Protein AF-A0A7C4MB32-F1 (afdb_monomer_lite)

Foldseek 3Di:
DDPVVVVVVVVVVVLVVQLVVVVVVDPNQLSVLVSLLVQLVVLLVCLLPDDQDPDDPPDDHSLNSLLSSLVSNLRRVLSNCCVPVVDNVVSVVSSVVSVVVSVVSSVVSVVD

Radius of gyration: 15.47 Å; chains: 1; bounding box: 34×30×39 Å

Sequence (112 aa):
MNLNNIIDFVVVALLLIVGVFLTYIYSVSIAITLIISTIGVWYFVTGVFTEGKKYEAFMKTPTHRVIVGGFMLIIGVPLLILYSIGDVRIALITFIAIIALTMLVGYYTERK

Structure (mmCIF, N/CA/C/O backbone):
data_AF-A0A7C4MB32-F1
#
_entry.id   AF-A0A7C4MB32-F1
#
loop_
_atom_site.group_PDB
_atom_site.id
_atom_site.type_symbol
_atom_site.label_atom_id
_atom_site.label_alt_id
_atom_site.label_comp_id
_atom_site.label_asym_id
_atom_site.label_entity_id
_atom_site.label_seq_id
_atom_site.pdbx_PDB_ins_code
_atom_site.Cartn_x
_atom_site.Cartn_y
_atom_site.Cartn_z
_atom_site.occupancy
_atom_site.B_iso_or_equiv
_atom_site.auth_seq_id
_atom_site.auth_comp_id
_atom_site.auth_asym_id
_atom_site.auth_atom_id
_atom_site.pdbx_PDB_model_num
ATOM 1 N N . MET A 1 1 ? -2.495 21.040 -22.927 1.00 53.78 1 MET A N 1
ATOM 2 C CA . MET A 1 1 ? -2.444 20.321 -21.634 1.00 53.78 1 MET A CA 1
ATOM 3 C C . MET A 1 1 ? -2.472 18.834 -21.950 1.00 53.78 1 MET A C 1
ATOM 5 O O . MET A 1 1 ? -3.352 18.422 -22.693 1.00 53.78 1 MET A O 1
ATOM 9 N N . ASN A 1 2 ? -1.466 18.066 -21.522 1.00 63.31 2 ASN A N 1
ATOM 10 C CA . ASN A 1 2 ? -1.363 16.639 -21.856 1.00 63.31 2 ASN A CA 1
ATOM 11 C C . ASN A 1 2 ? -2.532 15.861 -21.229 1.00 63.31 2 ASN A C 1
ATOM 13 O O . ASN A 1 2 ? -2.860 16.112 -20.072 1.00 63.31 2 ASN A O 1
ATOM 17 N N . LEU A 1 3 ? -3.135 14.918 -21.963 1.00 68.00 3 LEU A N 1
ATOM 18 C CA . LEU A 1 3 ? -4.278 14.115 -21.492 1.00 68.00 3 LEU A CA 1
ATOM 19 C C . LEU A 1 3 ? -3.978 13.417 -20.152 1.00 68.00 3 LEU A C 1
ATOM 21 O O . LEU A 1 3 ? -4.813 13.421 -19.253 1.00 68.00 3 LEU A O 1
ATOM 25 N N . ASN A 1 4 ? -2.746 12.929 -19.982 1.00 64.56 4 ASN A N 1
ATOM 26 C CA . ASN A 1 4 ? -2.276 12.318 -18.734 1.00 64.56 4 ASN A CA 1
ATOM 27 C C . ASN A 1 4 ? -2.338 13.286 -17.542 1.00 64.56 4 ASN A C 1
ATOM 29 O O . ASN A 1 4 ? -2.753 12.896 -16.458 1.00 64.56 4 ASN A O 1
ATOM 33 N N . ASN A 1 5 ? -2.026 14.568 -17.754 1.00 68.06 5 ASN A N 1
ATOM 34 C CA . ASN A 1 5 ? -2.075 15.573 -16.690 1.00 68.06 5 ASN A CA 1
ATOM 35 C C . ASN A 1 5 ? -3.522 15.903 -16.286 1.00 68.06 5 ASN A C 1
ATOM 37 O O . ASN A 1 5 ? -3.772 16.257 -15.138 1.00 68.06 5 ASN A O 1
ATOM 41 N N . ILE A 1 6 ? -4.476 15.800 -17.221 1.00 77.19 6 ILE A N 1
ATOM 42 C CA . ILE A 1 6 ? -5.908 15.982 -16.936 1.00 77.19 6 ILE A CA 1
ATOM 43 C C . ILE A 1 6 ? -6.428 14.796 -16.118 1.00 77.19 6 ILE A C 1
ATOM 45 O O . ILE A 1 6 ? -7.132 15.002 -15.136 1.00 77.19 6 ILE A O 1
ATOM 49 N N . ILE A 1 7 ? -6.047 13.568 -16.484 1.00 76.12 7 ILE A N 1
ATOM 50 C CA . ILE A 1 7 ? -6.429 12.353 -15.749 1.00 76.12 7 ILE A CA 1
ATOM 51 C C . ILE A 1 7 ? -5.887 12.403 -14.318 1.00 76.12 7 ILE A C 1
ATOM 53 O O . ILE A 1 7 ? -6.654 12.202 -13.380 1.00 76.12 7 ILE A O 1
ATOM 57 N N . ASP A 1 8 ? -4.611 12.752 -14.137 1.00 71.88 8 ASP A N 1
ATOM 58 C CA . ASP A 1 8 ? -4.012 12.891 -12.806 1.00 71.88 8 ASP A CA 1
ATOM 59 C C . ASP A 1 8 ? -4.749 13.946 -11.963 1.00 71.88 8 ASP A C 1
ATOM 61 O O . ASP A 1 8 ? -5.056 13.708 -10.795 1.00 71.88 8 ASP A O 1
ATOM 65 N N . PHE A 1 9 ? -5.108 15.087 -12.560 1.00 75.19 9 PHE A N 1
ATOM 66 C CA . PHE A 1 9 ? -5.872 16.133 -11.877 1.00 75.19 9 PHE A CA 1
ATOM 67 C C . PHE A 1 9 ? -7.273 15.662 -11.457 1.00 75.19 9 PHE A C 1
ATOM 69 O O . PHE A 1 9 ? -7.689 15.893 -10.322 1.00 75.19 9 PHE A O 1
ATOM 76 N N . VAL A 1 10 ? -7.992 14.968 -12.345 1.00 82.12 10 VAL A N 1
ATOM 77 C CA . VAL A 1 10 ? -9.330 14.428 -12.058 1.00 82.12 10 VAL A CA 1
ATOM 78 C C . VAL A 1 10 ? -9.270 13.364 -10.964 1.00 82.12 10 VAL A C 1
ATOM 80 O O . VAL A 1 10 ? -10.098 13.380 -10.056 1.00 82.12 10 VAL A O 1
ATOM 83 N N . VAL A 1 11 ? -8.276 12.473 -11.002 1.00 80.69 11 VAL A N 1
ATOM 84 C CA . VAL A 1 11 ? -8.086 11.434 -9.979 1.00 80.69 11 VAL A CA 1
ATOM 85 C C . VAL A 1 11 ? -7.800 12.065 -8.617 1.00 80.69 11 VAL A C 1
ATOM 87 O O . VAL A 1 11 ? -8.423 11.680 -7.631 1.00 80.69 11 VAL A O 1
ATOM 90 N N . VAL A 1 12 ? -6.932 13.079 -8.548 1.00 79.81 12 VAL A N 1
ATOM 91 C CA . VAL A 1 12 ? -6.661 13.807 -7.296 1.00 79.81 12 VAL A CA 1
ATOM 92 C C . VAL A 1 12 ? -7.915 14.520 -6.782 1.00 79.81 12 VAL A C 1
ATOM 94 O O . VAL A 1 12 ? -8.222 14.425 -5.594 1.00 79.81 12 VAL A O 1
ATOM 97 N N . ALA A 1 13 ? -8.673 15.187 -7.656 1.00 81.31 13 ALA A N 1
ATOM 98 C CA . ALA A 1 13 ? -9.913 15.859 -7.272 1.00 81.31 13 ALA A CA 1
ATOM 99 C C . ALA A 1 13 ? -10.957 14.871 -6.722 1.00 81.31 13 ALA A C 1
ATOM 101 O O . ALA A 1 13 ? -11.558 15.123 -5.677 1.00 81.31 13 ALA A O 1
ATOM 102 N N . LEU A 1 14 ? 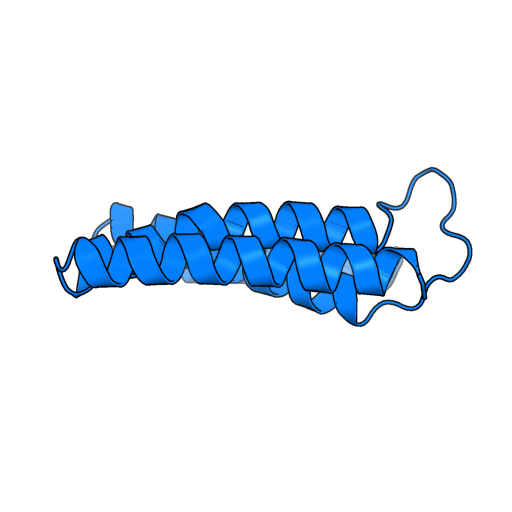-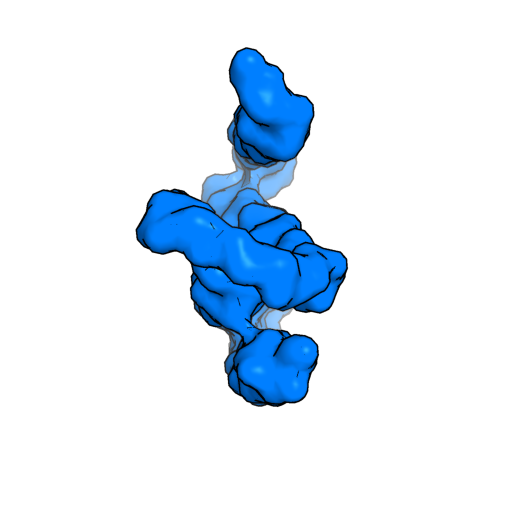11.128 13.715 -7.371 1.00 83.81 14 LEU A N 1
ATOM 103 C CA . LEU A 1 14 ? -12.014 12.654 -6.894 1.00 83.81 14 LEU A CA 1
ATOM 104 C C . LEU A 1 14 ? -11.549 12.081 -5.552 1.00 83.81 14 LEU A C 1
ATOM 106 O O . LEU A 1 14 ? -12.373 11.898 -4.662 1.00 83.81 14 LEU A O 1
ATOM 110 N N . LEU A 1 15 ? -10.246 11.853 -5.369 1.00 79.31 15 LEU A N 1
ATOM 111 C CA . LEU A 1 15 ? -9.691 11.364 -4.103 1.00 79.31 15 LEU A CA 1
ATOM 112 C C . LEU A 1 15 ? -9.926 12.338 -2.946 1.00 79.31 15 LEU A C 1
ATOM 114 O O . LEU A 1 15 ? -10.208 11.895 -1.835 1.00 79.31 15 LEU A O 1
ATOM 118 N N . LEU A 1 16 ? -9.865 13.649 -3.196 1.00 81.19 16 LEU A N 1
ATOM 119 C CA . LEU A 1 16 ? -10.192 14.662 -2.191 1.00 81.19 16 LEU A CA 1
ATOM 120 C C . LEU A 1 16 ? -11.680 14.641 -1.827 1.00 81.19 16 LEU A C 1
ATOM 122 O O . LEU A 1 16 ? -12.012 14.653 -0.644 1.00 81.19 16 LEU A O 1
ATOM 126 N N . ILE A 1 17 ? -12.572 14.559 -2.818 1.00 82.94 17 ILE A N 1
ATOM 127 C CA . ILE A 1 17 ? -14.024 14.493 -2.584 1.00 82.94 17 ILE A CA 1
ATOM 128 C C . ILE A 1 17 ? -14.384 13.225 -1.802 1.00 82.94 17 ILE A C 1
ATOM 130 O O . ILE A 1 17 ? -15.094 13.297 -0.800 1.00 82.94 17 ILE A O 1
ATOM 134 N N . VAL A 1 18 ? -13.854 12.073 -2.221 1.00 82.94 18 VAL A N 1
ATOM 135 C CA . VAL A 1 18 ? -14.041 10.794 -1.524 1.00 82.94 18 VAL A CA 1
ATOM 136 C C . VAL A 1 18 ? -13.458 10.865 -0.116 1.00 82.94 18 VAL A C 1
ATOM 138 O O . VAL A 1 18 ? -14.099 10.419 0.827 1.00 82.94 18 VAL A O 1
ATOM 141 N N . GLY A 1 19 ? -12.287 11.477 0.055 1.00 75.25 19 GLY A N 1
ATOM 142 C CA . GLY A 1 19 ? -11.660 11.657 1.358 1.00 75.25 19 GLY A CA 1
ATOM 143 C C . GLY A 1 19 ? -12.513 12.465 2.333 1.00 75.25 19 GLY A C 1
ATOM 144 O O . GLY A 1 19 ? -12.739 12.033 3.461 1.00 75.25 19 GLY A O 1
ATOM 145 N N . VAL A 1 20 ? -13.046 13.603 1.882 1.00 80.81 20 VAL A N 1
ATOM 146 C CA . VAL A 1 20 ? -13.969 14.426 2.675 1.00 80.81 20 VAL A CA 1
ATOM 147 C C . VAL A 1 20 ? -15.247 13.648 2.979 1.00 80.81 20 VAL A C 1
ATOM 149 O O . VAL A 1 20 ? -15.696 13.640 4.120 1.00 80.81 20 VAL A O 1
ATOM 152 N N . PHE A 1 21 ? -15.802 12.921 2.012 1.00 83.69 21 PHE A N 1
ATOM 153 C CA . PHE A 1 21 ? -16.985 12.095 2.244 1.00 83.69 21 PHE A CA 1
ATOM 154 C C . PHE A 1 21 ? -16.739 10.996 3.291 1.00 83.69 21 PHE A C 1
ATOM 156 O O . PHE A 1 21 ? -17.553 10.802 4.191 1.00 83.69 21 PHE A O 1
ATOM 163 N N . LEU A 1 22 ? -15.581 10.330 3.242 1.00 81.81 22 LEU A N 1
ATOM 164 C CA . LEU A 1 22 ? -15.196 9.295 4.204 1.00 81.81 22 LEU A CA 1
ATOM 165 C C . LEU A 1 22 ? -15.118 9.822 5.642 1.00 81.81 22 LEU A C 1
ATOM 167 O O . LEU A 1 22 ? -15.423 9.064 6.559 1.00 81.81 22 LEU A O 1
ATOM 171 N N . THR A 1 23 ? -14.783 11.099 5.861 1.00 82.75 23 THR A N 1
ATOM 172 C CA . THR A 1 23 ? -14.776 11.687 7.218 1.00 82.75 23 THR A CA 1
ATOM 173 C C . THR A 1 23 ? -16.157 11.811 7.863 1.00 82.75 23 THR A C 1
ATOM 175 O O . THR A 1 23 ? -16.235 11.931 9.082 1.00 82.75 23 THR A O 1
ATOM 178 N N . TYR A 1 24 ? -17.245 11.735 7.089 1.00 85.12 24 TYR A N 1
ATOM 179 C CA . TYR A 1 24 ? -18.605 11.694 7.642 1.00 85.12 24 TYR A CA 1
ATOM 180 C C . TYR A 1 24 ? -19.024 10.292 8.101 1.00 85.12 24 TYR A C 1
ATOM 182 O O . TYR A 1 24 ? -19.989 10.161 8.850 1.00 85.12 24 TYR A O 1
ATOM 190 N N . ILE A 1 25 ? -18.327 9.247 7.643 1.00 83.50 25 ILE A N 1
ATOM 191 C CA . ILE A 1 25 ? -18.693 7.840 7.874 1.00 83.50 25 ILE A CA 1
ATOM 192 C C . ILE A 1 25 ? -17.711 7.166 8.836 1.00 83.50 25 ILE A C 1
ATOM 194 O O . ILE A 1 25 ? -18.110 6.362 9.676 1.00 83.50 25 ILE A O 1
ATOM 198 N N . TYR A 1 26 ? -16.426 7.492 8.722 1.00 84.19 26 TYR A N 1
ATOM 199 C CA . TYR A 1 26 ? -15.343 6.872 9.473 1.00 84.19 26 TYR A CA 1
ATOM 200 C C . TYR A 1 26 ? -14.632 7.885 10.367 1.00 84.19 26 TYR A C 1
ATOM 202 O O . TYR A 1 26 ? -14.677 9.093 10.136 1.00 84.19 26 TYR A O 1
ATOM 210 N N . SER A 1 27 ? -13.907 7.384 11.372 1.00 86.25 27 SER A N 1
ATOM 211 C CA . SER A 1 27 ? -12.991 8.228 12.137 1.00 86.25 27 SER A CA 1
ATOM 212 C C . SER A 1 27 ? -11.954 8.862 11.206 1.00 86.25 27 SER A C 1
ATOM 214 O O . SER A 1 27 ? -11.522 8.257 10.220 1.00 86.25 27 SER A O 1
ATOM 216 N N . VAL A 1 28 ? -11.529 10.084 11.535 1.00 84.69 28 VAL A N 1
ATOM 217 C CA . VAL A 1 28 ? -10.569 10.853 10.726 1.00 84.69 28 VAL A CA 1
ATOM 218 C C . VAL A 1 28 ? -9.305 10.037 10.434 1.00 84.69 28 VAL A C 1
ATOM 220 O O . VAL A 1 28 ? -8.810 10.058 9.309 1.00 84.69 28 VAL A O 1
ATOM 223 N N . SER A 1 29 ? -8.833 9.251 11.405 1.00 83.88 29 SER A N 1
ATOM 224 C CA . SER A 1 29 ? -7.694 8.346 11.234 1.00 83.88 29 SER A CA 1
ATOM 225 C C . SER A 1 29 ? -7.933 7.323 10.120 1.00 83.88 29 SER A C 1
ATOM 227 O O . SER A 1 29 ? -7.119 7.231 9.208 1.00 83.88 29 SER A O 1
ATOM 229 N N . ILE A 1 30 ? -9.069 6.615 10.129 1.00 85.19 30 ILE A N 1
ATOM 230 C CA . ILE A 1 30 ? -9.413 5.621 9.097 1.00 85.19 30 ILE A CA 1
ATOM 231 C C . ILE A 1 30 ? -9.554 6.289 7.724 1.00 85.19 30 ILE A C 1
ATOM 233 O O . ILE A 1 30 ? -9.051 5.760 6.734 1.00 85.19 30 ILE A O 1
ATOM 237 N N . ALA A 1 31 ? -10.181 7.467 7.657 1.00 84.12 31 ALA A N 1
ATOM 238 C CA . ALA A 1 31 ? -10.341 8.207 6.408 1.00 84.12 31 ALA A CA 1
ATOM 239 C C . ALA A 1 31 ? -8.984 8.611 5.799 1.00 84.12 31 ALA A C 1
ATOM 241 O O . ALA A 1 31 ? -8.737 8.353 4.621 1.00 84.12 31 ALA A O 1
ATOM 242 N N . ILE A 1 32 ? -8.068 9.169 6.600 1.00 85.00 32 ILE A N 1
ATOM 243 C CA . ILE A 1 32 ? -6.708 9.519 6.154 1.00 85.00 32 ILE A CA 1
ATOM 244 C C . ILE A 1 32 ? -5.967 8.270 5.675 1.00 85.00 32 ILE A C 1
ATOM 246 O O . ILE A 1 32 ? -5.347 8.275 4.610 1.00 85.00 32 ILE A O 1
ATOM 250 N N . THR A 1 33 ? -6.053 7.181 6.434 1.00 86.81 33 THR A N 1
ATOM 251 C CA . THR A 1 33 ? -5.400 5.922 6.094 1.00 86.81 33 THR A CA 1
ATOM 252 C C . THR A 1 33 ? -5.927 5.323 4.784 1.00 86.81 33 THR A C 1
ATOM 254 O O . THR A 1 33 ? -5.134 4.842 3.969 1.00 86.81 33 THR A O 1
ATOM 257 N N . LEU A 1 34 ? -7.237 5.404 4.528 1.00 86.19 34 LEU A N 1
ATOM 258 C CA . LEU A 1 34 ? -7.853 5.002 3.260 1.00 86.19 34 LEU A CA 1
ATOM 259 C C . LEU A 1 34 ? -7.362 5.856 2.090 1.00 86.19 34 LEU A C 1
ATOM 261 O O . LEU A 1 34 ? -7.009 5.309 1.045 1.00 86.19 34 LEU A O 1
ATOM 265 N N . ILE A 1 35 ? -7.290 7.178 2.259 1.00 86.94 35 ILE A N 1
ATOM 266 C CA . ILE A 1 35 ? -6.801 8.095 1.220 1.00 86.94 35 ILE A CA 1
ATOM 267 C C . ILE A 1 35 ? -5.343 7.778 0.875 1.00 86.94 35 ILE A C 1
ATOM 269 O O . ILE A 1 35 ? -5.021 7.591 -0.297 1.00 86.94 35 ILE A O 1
ATOM 273 N N . ILE A 1 36 ? -4.474 7.660 1.885 1.00 88.81 36 ILE A N 1
ATOM 274 C CA . ILE A 1 36 ? -3.054 7.332 1.692 1.00 88.81 36 ILE A CA 1
ATOM 275 C C . ILE A 1 36 ? -2.912 5.983 0.986 1.00 88.81 36 ILE A C 1
ATOM 277 O O . ILE A 1 36 ? -2.151 5.877 0.026 1.00 88.81 36 ILE A O 1
ATOM 281 N N . SER A 1 37 ? -3.675 4.973 1.411 1.00 88.75 37 SER A N 1
ATOM 282 C CA . SER A 1 37 ? -3.654 3.653 0.775 1.00 88.75 37 SER A CA 1
ATOM 283 C C . SER A 1 37 ? -4.099 3.733 -0.684 1.00 88.75 37 SER A C 1
ATOM 285 O O . SER A 1 37 ? -3.445 3.167 -1.550 1.00 88.75 37 SER A O 1
ATOM 287 N N . THR A 1 38 ? -5.162 4.482 -0.983 1.00 87.88 38 THR A N 1
ATOM 288 C CA . THR A 1 38 ? -5.705 4.601 -2.345 1.00 87.88 38 THR A CA 1
ATOM 289 C C . THR A 1 38 ? -4.743 5.341 -3.276 1.00 87.88 38 THR A C 1
ATOM 291 O O . THR A 1 38 ? -4.499 4.885 -4.393 1.00 87.88 38 THR A O 1
ATOM 294 N N . ILE A 1 39 ? -4.129 6.435 -2.807 1.00 86.69 39 ILE A N 1
ATOM 295 C CA . ILE A 1 39 ? -3.057 7.129 -3.538 1.00 86.69 39 ILE A CA 1
ATOM 296 C C . ILE A 1 39 ? -1.879 6.173 -3.751 1.00 86.69 39 ILE A C 1
ATOM 298 O O . ILE A 1 39 ? -1.356 6.080 -4.860 1.00 86.69 39 ILE A O 1
ATOM 302 N N . GLY A 1 40 ? -1.500 5.423 -2.714 1.00 86.62 40 GLY A N 1
ATOM 303 C CA . GLY A 1 40 ? -0.447 4.416 -2.778 1.00 86.62 40 GLY A CA 1
ATOM 304 C C . GLY A 1 40 ? -0.704 3.363 -3.854 1.00 86.62 40 GLY A C 1
ATOM 305 O O . GLY A 1 40 ? 0.163 3.139 -4.696 1.00 86.62 40 GLY A O 1
ATOM 306 N N . VAL A 1 41 ? -1.913 2.784 -3.893 1.00 87.88 41 VAL A N 1
ATOM 307 C CA . VAL A 1 41 ? -2.332 1.826 -4.931 1.00 87.88 41 VAL A CA 1
ATOM 308 C C . VAL A 1 41 ? -2.232 2.467 -6.310 1.00 87.88 41 VAL A C 1
ATOM 310 O O . VAL A 1 41 ? -1.643 1.872 -7.206 1.00 87.88 41 VAL A O 1
ATOM 313 N N . TRP A 1 42 ? -2.761 3.678 -6.492 1.00 86.06 42 TRP A N 1
ATOM 314 C CA . TRP A 1 42 ? -2.729 4.360 -7.786 1.00 86.06 42 TRP A CA 1
ATOM 315 C C . TRP A 1 42 ? -1.298 4.574 -8.292 1.00 86.06 42 TRP A C 1
ATOM 317 O O . TRP A 1 42 ? -0.971 4.212 -9.424 1.00 86.06 42 TRP A O 1
ATOM 327 N N . TYR A 1 43 ? -0.414 5.109 -7.447 1.00 83.50 43 TYR A N 1
ATOM 328 C CA . TYR A 1 43 ? 0.993 5.321 -7.793 1.00 83.50 43 TYR A CA 1
ATOM 329 C C . TYR A 1 43 ? 1.732 4.008 -8.057 1.00 83.50 43 TYR A C 1
ATOM 331 O O . TYR A 1 43 ? 2.522 3.927 -8.998 1.00 83.50 43 TYR A O 1
ATOM 339 N N . PHE A 1 44 ? 1.450 2.972 -7.268 1.00 84.38 44 PHE A N 1
ATOM 340 C CA . PHE A 1 44 ? 2.059 1.660 -7.431 1.00 84.38 44 PHE A CA 1
ATOM 341 C C . PHE A 1 44 ? 1.638 1.017 -8.755 1.00 84.38 44 PHE A C 1
ATOM 343 O O . PHE A 1 44 ? 2.486 0.657 -9.565 1.00 84.38 44 PHE A O 1
ATOM 350 N N . VAL A 1 45 ? 0.331 0.950 -9.020 1.00 85.38 45 VAL A N 1
ATOM 351 C CA . VAL A 1 45 ? -0.244 0.376 -10.244 1.00 85.38 45 VAL A CA 1
ATOM 352 C C . VAL A 1 45 ? 0.243 1.144 -11.469 1.00 85.38 45 VAL A C 1
ATOM 354 O O . VAL A 1 45 ? 0.784 0.543 -12.395 1.00 85.38 45 VAL A O 1
ATOM 357 N N . THR A 1 46 ? 0.139 2.474 -11.472 1.00 82.19 46 THR A N 1
ATOM 358 C CA . THR A 1 46 ? 0.640 3.271 -12.600 1.00 82.19 46 THR A CA 1
ATOM 359 C C . THR A 1 46 ? 2.146 3.083 -12.793 1.00 82.19 46 THR A C 1
ATOM 361 O O . THR A 1 46 ? 2.590 2.944 -13.926 1.00 82.19 46 THR A O 1
ATOM 364 N N . GLY A 1 47 ? 2.941 2.978 -11.726 1.00 79.31 47 GLY A N 1
ATOM 365 C CA . GLY A 1 47 ? 4.367 2.656 -11.817 1.00 79.31 47 GLY A CA 1
ATOM 366 C C . GLY A 1 47 ? 4.661 1.299 -12.468 1.00 79.31 47 GLY A C 1
ATOM 367 O O . GLY A 1 47 ? 5.548 1.217 -13.309 1.00 79.31 47 GLY A O 1
ATOM 368 N N . VAL A 1 48 ? 3.891 0.258 -12.142 1.00 81.81 48 VAL A N 1
ATOM 369 C CA . VAL A 1 48 ? 4.063 -1.099 -12.698 1.00 81.81 48 VAL A CA 1
ATOM 370 C C . VAL A 1 48 ? 3.663 -1.182 -14.172 1.00 81.81 48 VAL A C 1
ATOM 372 O O . VAL A 1 48 ? 4.330 -1.847 -14.972 1.00 81.81 48 VAL A O 1
ATOM 375 N N . PHE A 1 49 ? 2.557 -0.533 -14.539 1.00 79.69 49 PHE A N 1
ATOM 376 C CA . PHE A 1 49 ? 1.978 -0.652 -15.878 1.00 79.69 49 PHE A CA 1
ATOM 377 C C . PHE A 1 49 ? 2.540 0.345 -16.892 1.00 79.69 49 PHE A C 1
ATOM 379 O O . PHE A 1 49 ? 2.379 0.123 -18.092 1.00 79.69 49 PHE A O 1
ATOM 386 N N . THR A 1 50 ? 3.218 1.414 -16.464 1.00 73.12 50 THR A N 1
ATOM 387 C CA . THR A 1 50 ? 3.796 2.354 -17.431 1.00 73.12 50 THR A CA 1
ATOM 388 C C . THR A 1 50 ? 5.083 1.775 -18.025 1.00 73.12 50 THR A C 1
ATOM 390 O O . THR A 1 50 ? 6.045 1.496 -17.313 1.00 73.12 50 THR A O 1
ATOM 393 N N . GLU A 1 51 ? 5.113 1.580 -19.346 1.00 62.25 51 GLU A N 1
ATOM 394 C CA . GLU A 1 51 ? 6.311 1.119 -20.054 1.00 62.25 51 GLU A CA 1
ATOM 395 C C . GLU A 1 51 ? 7.463 2.124 -19.913 1.00 62.25 51 GLU A C 1
ATOM 397 O O . GLU A 1 51 ? 7.257 3.340 -19.923 1.00 62.25 51 GLU A O 1
ATOM 402 N N . GLY A 1 52 ? 8.690 1.608 -19.799 1.00 56.28 52 GLY A N 1
ATOM 403 C CA . GLY A 1 52 ? 9.947 2.351 -19.693 1.00 56.28 52 GLY A CA 1
ATOM 404 C C . GLY A 1 52 ? 10.320 3.146 -20.950 1.00 56.28 52 GLY A C 1
ATOM 405 O O . GLY A 1 52 ? 11.446 3.053 -21.426 1.00 56.28 52 GLY A O 1
ATOM 406 N N . LYS A 1 53 ? 9.405 3.906 -21.559 1.00 50.25 53 LYS A N 1
ATOM 407 C CA . LYS A 1 53 ? 9.778 4.809 -22.654 1.00 50.25 53 LYS A CA 1
ATOM 408 C C . LYS A 1 53 ? 10.557 5.968 -22.058 1.00 50.25 53 LYS A C 1
ATOM 410 O O . LYS A 1 53 ? 10.034 6.618 -21.164 1.00 50.25 53 LYS A O 1
ATOM 415 N N . LYS A 1 54 ? 11.787 6.179 -22.553 1.00 48.91 54 LYS A N 1
ATOM 416 C CA . LYS A 1 54 ? 12.729 7.264 -22.209 1.00 48.91 54 LYS A CA 1
ATOM 417 C C . LYS A 1 54 ? 11.993 8.481 -21.646 1.00 48.91 54 LYS A C 1
ATOM 419 O O . LYS A 1 54 ? 11.514 9.324 -22.401 1.00 48.91 54 LYS A O 1
ATOM 424 N N . TYR A 1 55 ? 11.860 8.522 -20.325 1.00 52.69 55 TYR A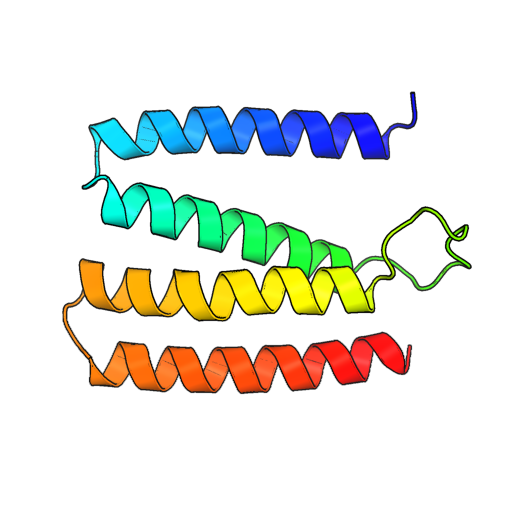 N 1
ATOM 425 C CA . TYR A 1 55 ? 11.206 9.630 -19.656 1.00 52.69 55 TYR A CA 1
ATOM 426 C C . TYR A 1 55 ? 12.139 10.824 -19.790 1.00 52.69 55 TYR A C 1
ATOM 428 O O . TYR A 1 55 ? 13.316 10.742 -19.438 1.00 52.69 55 TYR A O 1
ATOM 436 N N . GLU A 1 56 ? 11.624 11.920 -20.342 1.00 45.84 56 GLU A N 1
ATOM 437 C CA . GLU A 1 56 ? 12.279 13.219 -20.238 1.00 45.84 56 GLU A CA 1
ATOM 438 C C . GLU A 1 56 ? 12.603 13.470 -18.761 1.00 45.84 56 GLU A C 1
ATOM 440 O O . GLU A 1 56 ? 11.811 13.100 -17.893 1.00 45.84 56 GLU A O 1
ATOM 445 N N . ALA A 1 57 ? 13.748 14.089 -18.464 1.00 46.53 57 ALA A N 1
ATOM 446 C CA . ALA A 1 57 ? 14.299 14.266 -17.112 1.00 46.53 57 ALA A CA 1
ATOM 447 C C . ALA A 1 57 ? 13.343 14.912 -16.075 1.00 46.53 57 ALA A C 1
ATOM 449 O O . ALA A 1 57 ? 13.657 14.958 -14.888 1.00 46.53 57 ALA A O 1
ATOM 450 N N . PHE A 1 58 ? 12.172 15.388 -16.510 1.00 43.72 58 PHE A N 1
ATOM 451 C CA . PHE A 1 58 ? 11.095 15.942 -15.694 1.00 43.72 58 PHE A CA 1
ATOM 452 C C . PHE A 1 58 ? 9.996 14.942 -15.284 1.00 43.72 58 PHE A C 1
ATOM 454 O O . PHE A 1 58 ? 9.216 15.249 -14.383 1.00 43.72 58 PHE A O 1
ATOM 461 N N . MET A 1 59 ? 9.900 13.754 -15.894 1.00 52.50 59 MET A N 1
ATOM 462 C CA . MET A 1 59 ? 8.904 12.744 -15.517 1.00 52.50 59 MET A CA 1
ATOM 463 C C . MET A 1 59 ? 9.496 11.701 -14.560 1.00 52.50 59 MET A C 1
ATOM 465 O O . MET A 1 59 ? 10.466 11.018 -14.875 1.00 52.50 59 MET A O 1
ATOM 469 N N . LYS A 1 60 ? 8.873 11.558 -13.379 1.00 59.59 60 LYS A N 1
ATOM 470 C CA . LYS A 1 60 ? 9.207 10.531 -12.377 1.00 59.59 60 LYS A CA 1
ATOM 471 C C . LYS A 1 60 ? 9.243 9.143 -13.026 1.00 59.59 60 LYS A C 1
ATOM 473 O O . LYS A 1 60 ? 8.228 8.721 -13.588 1.00 59.59 60 LYS A O 1
ATOM 478 N N . THR A 1 61 ? 10.379 8.453 -12.905 1.00 73.00 61 THR A N 1
ATOM 479 C CA . THR A 1 61 ? 10.592 7.110 -13.466 1.00 73.00 61 THR A CA 1
ATOM 480 C C . THR A 1 61 ? 9.539 6.113 -12.953 1.00 73.00 61 THR A C 1
ATOM 482 O O . THR A 1 61 ? 9.032 6.284 -11.837 1.00 73.00 61 THR A O 1
ATOM 485 N N . PRO A 1 62 ? 9.208 5.056 -13.719 1.00 77.38 62 PRO A N 1
ATOM 486 C CA . PRO A 1 62 ? 8.266 4.015 -13.298 1.00 77.38 62 PRO A CA 1
ATOM 487 C C . PRO A 1 62 ? 8.636 3.439 -11.928 1.00 77.38 62 PRO A C 1
ATOM 489 O O . PRO A 1 62 ? 7.799 3.385 -11.029 1.00 77.38 62 PRO A O 1
ATOM 492 N N . THR A 1 63 ? 9.924 3.161 -11.713 1.00 80.12 63 THR A N 1
ATOM 493 C CA . THR A 1 63 ? 10.477 2.690 -10.436 1.00 80.12 63 THR A CA 1
ATOM 494 C C . THR A 1 63 ? 10.220 3.665 -9.288 1.00 80.12 63 THR A C 1
ATOM 496 O O . THR A 1 63 ? 9.818 3.247 -8.207 1.00 80.12 63 THR A O 1
ATOM 499 N N . HIS A 1 64 ? 10.374 4.977 -9.504 1.00 82.94 64 HIS A N 1
ATOM 500 C CA . HIS A 1 64 ? 10.069 5.968 -8.470 1.00 82.94 64 HIS A CA 1
ATOM 501 C C . HIS A 1 64 ? 8.582 5.958 -8.092 1.00 82.94 64 HIS A C 1
ATOM 503 O O . HIS A 1 64 ? 8.252 6.061 -6.913 1.00 82.94 64 HIS A O 1
ATOM 509 N N . ARG A 1 65 ? 7.674 5.801 -9.066 1.00 83.56 65 ARG A N 1
ATOM 510 C CA . ARG A 1 65 ? 6.229 5.704 -8.795 1.00 83.56 65 ARG A CA 1
ATOM 511 C C . ARG A 1 65 ? 5.888 4.448 -7.992 1.00 83.56 65 ARG A C 1
ATOM 513 O O . ARG A 1 65 ? 5.143 4.552 -7.021 1.00 83.56 65 ARG A O 1
ATOM 520 N N . VAL A 1 66 ? 6.494 3.307 -8.333 1.00 86.38 66 VAL A N 1
ATOM 521 C CA . VAL A 1 66 ? 6.361 2.050 -7.575 1.00 86.38 66 VAL A CA 1
ATOM 522 C C . VAL A 1 66 ? 6.858 2.216 -6.142 1.00 86.38 66 VAL A C 1
ATOM 524 O O . VAL A 1 66 ? 6.154 1.843 -5.211 1.00 86.38 66 VAL A O 1
ATOM 527 N N . ILE A 1 67 ? 8.032 2.819 -5.941 1.00 87.19 67 ILE A N 1
ATOM 528 C CA . ILE A 1 67 ? 8.610 3.010 -4.605 1.00 87.19 67 ILE A CA 1
ATOM 529 C C . ILE A 1 67 ? 7.740 3.949 -3.763 1.00 87.19 67 ILE A C 1
ATOM 531 O O . ILE A 1 67 ? 7.394 3.610 -2.635 1.00 87.19 67 ILE A O 1
ATOM 535 N N . VAL A 1 68 ? 7.344 5.107 -4.303 1.00 87.94 68 VAL A N 1
ATOM 536 C CA . VAL A 1 68 ? 6.495 6.071 -3.582 1.00 87.94 68 VAL A CA 1
ATOM 537 C C . VAL A 1 68 ? 5.126 5.470 -3.263 1.00 87.94 68 VAL A C 1
ATOM 539 O O . VAL A 1 68 ? 4.669 5.571 -2.125 1.00 87.94 68 VAL A O 1
ATOM 542 N N . GLY A 1 69 ? 4.496 4.804 -4.236 1.00 88.00 69 GLY A N 1
ATOM 543 C CA . GLY A 1 69 ? 3.224 4.116 -4.028 1.00 88.00 69 GLY A CA 1
ATOM 544 C C . GLY A 1 69 ? 3.336 3.005 -2.984 1.00 88.00 69 GLY A C 1
ATOM 545 O O . GLY A 1 69 ? 2.510 2.915 -2.080 1.00 88.00 69 GLY A O 1
ATOM 546 N N . GLY A 1 70 ? 4.412 2.222 -3.041 1.00 90.25 70 GLY A N 1
ATOM 547 C CA . GLY A 1 70 ? 4.710 1.172 -2.075 1.00 90.25 70 GLY A CA 1
ATOM 548 C C . GLY A 1 70 ? 4.914 1.709 -0.660 1.00 90.25 70 GLY A C 1
ATOM 549 O O . GLY A 1 70 ? 4.294 1.203 0.266 1.00 90.25 70 GLY A O 1
ATOM 550 N N . PHE A 1 71 ? 5.678 2.791 -0.472 1.00 91.06 71 PHE A N 1
ATOM 551 C CA . PHE A 1 71 ? 5.830 3.440 0.840 1.00 91.06 71 PHE A CA 1
ATOM 552 C C . PHE A 1 71 ? 4.499 3.907 1.431 1.00 91.06 71 PHE A C 1
ATOM 554 O O . PHE A 1 71 ? 4.253 3.724 2.624 1.00 91.06 71 PHE A O 1
ATOM 561 N N . MET A 1 72 ? 3.617 4.465 0.602 1.00 92.62 72 MET A N 1
ATOM 562 C CA . MET A 1 72 ? 2.275 4.845 1.041 1.00 92.62 72 MET A CA 1
ATOM 563 C C . MET A 1 72 ? 1.446 3.625 1.458 1.00 92.62 72 MET A C 1
ATOM 565 O O . MET A 1 72 ? 0.751 3.689 2.469 1.00 92.62 72 MET A O 1
ATOM 569 N N . LEU A 1 73 ? 1.558 2.496 0.752 1.00 91.25 73 LEU A N 1
ATOM 570 C CA . LEU A 1 73 ? 0.882 1.245 1.116 1.00 91.25 73 LEU A CA 1
ATOM 571 C C . LEU A 1 73 ? 1.441 0.608 2.391 1.00 91.25 73 LEU A C 1
ATOM 573 O O . LEU A 1 73 ? 0.662 0.102 3.196 1.00 91.25 73 LEU A O 1
ATOM 577 N N . ILE A 1 74 ? 2.761 0.670 2.595 1.00 93.12 74 ILE A N 1
ATOM 578 C CA . ILE A 1 74 ? 3.449 0.167 3.795 1.00 93.12 74 ILE A CA 1
ATOM 579 C C . ILE A 1 74 ? 2.908 0.851 5.053 1.00 93.12 74 ILE A C 1
ATOM 581 O O . ILE A 1 74 ? 2.790 0.219 6.095 1.00 93.12 74 IL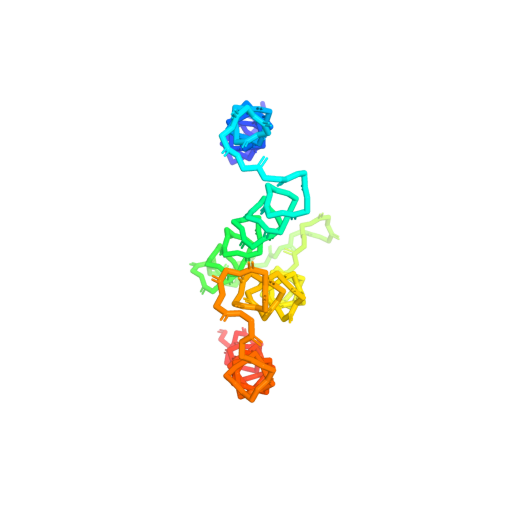E A O 1
ATOM 585 N N . ILE A 1 75 ? 2.556 2.133 4.966 1.00 90.94 75 ILE A N 1
ATOM 586 C CA . ILE A 1 75 ? 1.988 2.879 6.094 1.00 90.94 75 ILE A CA 1
ATOM 587 C C . ILE A 1 75 ? 0.466 2.708 6.136 1.00 90.94 75 ILE A C 1
ATOM 589 O O . ILE A 1 75 ? -0.105 2.422 7.186 1.00 90.94 75 ILE A O 1
ATOM 593 N N . GLY A 1 76 ? -0.197 2.866 4.992 1.00 90.50 76 GLY A N 1
ATOM 594 C CA . GLY A 1 76 ? -1.649 2.910 4.892 1.00 90.50 76 GLY A CA 1
ATOM 595 C C . GLY A 1 76 ? -2.324 1.589 5.259 1.00 90.50 76 GLY A C 1
ATOM 596 O O . GLY A 1 76 ? -3.145 1.537 6.168 1.00 90.50 76 GLY A O 1
ATOM 597 N N . VAL A 1 77 ? -1.970 0.490 4.597 1.00 90.56 77 VAL A N 1
ATOM 598 C CA . VAL A 1 77 ? -2.712 -0.770 4.756 1.00 90.56 77 VAL A CA 1
ATOM 599 C C . VAL A 1 77 ? -2.566 -1.363 6.169 1.00 90.56 77 VAL A C 1
ATOM 601 O O . VAL A 1 77 ? -3.580 -1.766 6.742 1.00 90.56 77 VAL A O 1
ATOM 604 N N . PRO A 1 78 ? -1.375 -1.376 6.803 1.00 91.88 78 PRO A N 1
ATOM 605 C CA . PRO A 1 78 ? -1.238 -1.865 8.176 1.00 91.88 78 PRO A CA 1
ATOM 606 C C . PRO A 1 78 ? -1.981 -1.009 9.199 1.00 91.88 78 PRO A C 1
ATOM 608 O O . PRO A 1 78 ? -2.602 -1.560 10.105 1.00 91.88 78 PRO A O 1
ATOM 611 N N . LEU A 1 79 ? -1.975 0.321 9.043 1.00 91.00 79 LEU A N 1
ATOM 612 C CA . LEU A 1 79 ? -2.776 1.205 9.894 1.00 91.00 79 LEU A CA 1
ATOM 613 C C . LEU A 1 79 ? -4.273 0.957 9.703 1.00 91.00 79 LEU A C 1
ATOM 615 O O . LEU A 1 79 ? -5.018 0.976 10.677 1.00 91.00 79 LEU A O 1
ATOM 619 N N . LEU A 1 80 ? -4.717 0.663 8.477 1.00 90.44 80 LEU A N 1
ATOM 620 C CA . LEU A 1 80 ? -6.119 0.363 8.198 1.00 90.44 80 LEU A CA 1
ATOM 621 C C . LEU A 1 80 ? -6.550 -0.895 8.954 1.00 90.44 80 LEU A C 1
ATOM 623 O O . LEU A 1 80 ? -7.592 -0.905 9.605 1.00 90.44 80 LEU A O 1
ATOM 627 N N . ILE A 1 81 ? -5.723 -1.940 8.894 1.00 89.75 81 ILE A N 1
ATOM 628 C CA . ILE A 1 81 ? -5.935 -3.202 9.606 1.00 89.75 81 ILE A CA 1
ATOM 629 C C . ILE A 1 81 ? -5.934 -2.968 11.113 1.00 89.75 81 ILE A C 1
ATOM 631 O O . ILE A 1 81 ? -6.831 -3.446 11.805 1.00 89.75 81 ILE A O 1
ATOM 635 N N . LEU A 1 82 ? -4.972 -2.195 11.619 1.00 91.19 82 LEU A N 1
ATOM 636 C CA . LEU A 1 82 ? -4.880 -1.883 13.038 1.00 91.19 82 LEU A CA 1
ATOM 637 C C . LEU A 1 82 ? -6.123 -1.131 13.532 1.00 91.19 82 LEU A C 1
ATOM 639 O O . LEU A 1 82 ? -6.671 -1.488 14.567 1.00 91.19 82 LEU A O 1
ATOM 643 N N . TYR A 1 83 ? -6.603 -0.13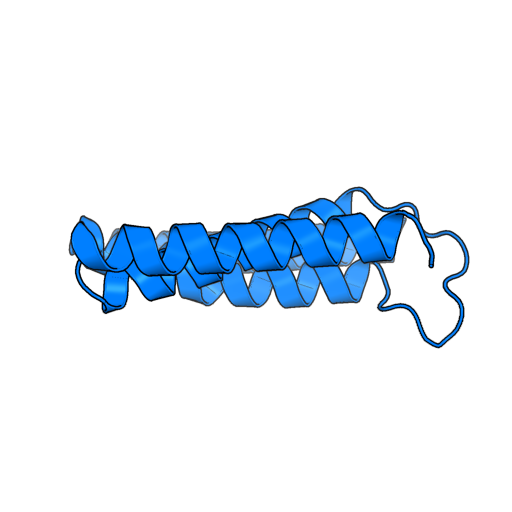3 12.787 1.00 88.06 83 TYR A N 1
ATOM 644 C CA . TYR A 1 83 ? -7.781 0.647 13.172 1.00 88.06 83 TYR A CA 1
ATOM 645 C C . TYR A 1 83 ? -9.111 -0.081 12.950 1.00 88.06 83 TYR A C 1
ATOM 647 O O . TYR A 1 83 ? -10.080 0.235 13.634 1.00 88.06 83 TYR A O 1
ATOM 655 N N . SER A 1 84 ? -9.175 -1.039 12.021 1.00 86.06 84 SER A N 1
ATOM 656 C CA . SER A 1 84 ? -10.420 -1.756 11.701 1.00 86.06 84 SER A CA 1
ATOM 657 C C . SER A 1 84 ? -10.590 -3.045 12.505 1.00 86.06 84 SER A C 1
ATOM 659 O O . SER A 1 84 ? -11.696 -3.364 12.925 1.00 86.06 84 SER A O 1
ATOM 661 N N . ILE A 1 85 ? -9.505 -3.801 12.695 1.00 89.06 85 ILE A N 1
ATOM 662 C CA . ILE A 1 85 ? -9.516 -5.136 13.315 1.00 89.06 85 ILE A CA 1
ATOM 663 C C . ILE A 1 85 ? -8.919 -5.091 14.729 1.00 89.06 85 ILE A C 1
ATOM 665 O O . ILE A 1 85 ? -9.292 -5.894 15.578 1.00 89.06 85 ILE A O 1
ATOM 669 N N . GLY A 1 86 ? -7.990 -4.168 15.004 1.00 87.19 86 GLY A N 1
ATOM 670 C CA . GLY A 1 86 ? -7.291 -4.087 16.293 1.00 87.19 86 GLY A CA 1
ATOM 671 C C . GLY A 1 86 ? -6.209 -5.154 16.498 1.00 87.19 86 GLY A C 1
ATOM 672 O O . GLY A 1 86 ? -5.529 -5.143 17.523 1.00 87.19 86 GLY A O 1
ATOM 673 N N . ASP A 1 87 ? -6.010 -6.063 15.537 1.00 91.94 87 ASP A N 1
ATOM 674 C CA . ASP A 1 87 ? -5.009 -7.125 15.635 1.00 91.94 87 ASP A CA 1
ATOM 675 C C . ASP A 1 87 ? -3.636 -6.651 15.136 1.00 91.94 87 ASP A C 1
ATOM 677 O O . ASP A 1 87 ? -3.354 -6.559 13.935 1.00 91.94 87 ASP A O 1
ATOM 681 N N . VAL A 1 88 ? -2.751 -6.385 16.097 1.00 92.44 88 VAL A N 1
ATOM 682 C CA . VAL A 1 88 ? -1.370 -5.942 15.864 1.00 92.44 88 VAL A CA 1
ATOM 683 C C . VAL A 1 88 ? -0.558 -6.980 15.084 1.00 92.44 88 VAL A C 1
ATOM 685 O O . VAL A 1 88 ? 0.322 -6.611 14.306 1.00 92.44 88 VAL A O 1
ATOM 688 N N . ARG A 1 89 ? -0.839 -8.279 15.249 1.00 94.19 89 ARG A N 1
ATOM 689 C CA . ARG A 1 89 ? -0.095 -9.345 14.563 1.00 94.19 89 ARG A CA 1
ATOM 690 C C . ARG A 1 89 ? -0.408 -9.333 13.075 1.00 94.19 89 ARG A C 1
ATOM 692 O O . ARG A 1 89 ? 0.512 -9.373 12.264 1.00 94.19 89 ARG A O 1
ATOM 699 N N . ILE A 1 90 ? -1.686 -9.220 12.719 1.00 91.75 90 ILE A N 1
ATOM 700 C CA . ILE A 1 90 ? -2.120 -9.145 11.317 1.00 91.75 90 ILE A CA 1
ATOM 701 C C . ILE A 1 90 ? -1.588 -7.862 10.667 1.00 91.75 90 ILE A C 1
ATOM 703 O O . ILE A 1 90 ? -1.090 -7.908 9.539 1.00 91.75 90 ILE A O 1
ATOM 707 N N . ALA A 1 91 ? -1.620 -6.735 11.385 1.00 90.69 91 ALA A N 1
ATOM 708 C CA . ALA A 1 91 ? -1.045 -5.479 10.906 1.00 90.69 91 ALA A CA 1
ATOM 709 C C . ALA A 1 91 ? 0.463 -5.616 10.625 1.00 90.69 91 ALA A C 1
ATOM 711 O O . ALA A 1 91 ? 0.926 -5.221 9.555 1.00 90.69 91 ALA A O 1
ATOM 712 N N . LEU A 1 92 ? 1.221 -6.243 11.532 1.00 92.69 92 LEU A N 1
ATOM 713 C CA . LEU A 1 92 ? 2.658 -6.477 11.365 1.00 92.69 92 LEU A CA 1
ATOM 714 C C . LEU A 1 92 ? 2.968 -7.422 10.195 1.00 92.69 92 LEU A C 1
ATOM 716 O O . LEU A 1 92 ? 3.857 -7.133 9.395 1.00 92.69 92 LEU A O 1
ATOM 720 N N . ILE A 1 93 ? 2.229 -8.528 10.063 1.00 93.94 93 ILE A N 1
ATOM 721 C CA . ILE A 1 93 ? 2.377 -9.459 8.933 1.00 93.94 93 ILE A CA 1
ATOM 722 C C . ILE A 1 93 ? 2.142 -8.718 7.616 1.00 93.94 93 ILE A C 1
ATOM 724 O O . ILE A 1 93 ? 2.926 -8.850 6.676 1.00 93.94 93 ILE A O 1
ATOM 728 N N . THR A 1 94 ? 1.099 -7.892 7.566 1.00 91.94 94 THR A N 1
ATOM 729 C CA . THR A 1 94 ? 0.761 -7.117 6.370 1.00 91.94 94 THR A CA 1
ATOM 730 C C . THR A 1 94 ? 1.829 -6.075 6.049 1.00 91.94 94 THR A C 1
ATOM 732 O O . THR A 1 94 ? 2.218 -5.938 4.893 1.00 91.94 94 THR A O 1
ATOM 735 N N . PHE A 1 95 ? 2.364 -5.389 7.061 1.00 93.19 95 PHE A N 1
ATOM 736 C CA . PHE A 1 95 ? 3.471 -4.446 6.903 1.00 93.19 95 PHE A CA 1
ATOM 737 C C . PHE A 1 95 ? 4.687 -5.111 6.245 1.00 93.19 95 PHE A C 1
ATOM 739 O O . PHE A 1 95 ? 5.189 -4.626 5.231 1.00 93.19 95 PHE A O 1
ATOM 746 N N . ILE A 1 96 ? 5.115 -6.265 6.766 1.00 94.38 96 ILE A N 1
ATOM 747 C CA . ILE A 1 96 ? 6.256 -7.019 6.228 1.00 94.38 96 ILE A CA 1
ATOM 748 C C . ILE A 1 96 ? 5.968 -7.501 4.799 1.00 94.38 96 ILE A C 1
ATOM 750 O O . ILE A 1 96 ? 6.820 -7.364 3.918 1.00 94.38 96 ILE A O 1
ATOM 754 N N . ALA A 1 97 ? 4.764 -8.023 4.548 1.00 92.94 97 ALA A N 1
ATOM 755 C CA . ALA A 1 97 ? 4.367 -8.513 3.232 1.00 92.94 97 ALA A CA 1
ATOM 756 C C . ALA A 1 97 ? 4.397 -7.406 2.167 1.00 92.94 97 ALA A C 1
ATOM 758 O O . ALA A 1 97 ? 4.913 -7.620 1.071 1.00 92.94 97 ALA A O 1
ATOM 759 N N . ILE A 1 98 ? 3.901 -6.207 2.488 1.00 92.19 98 ILE A N 1
ATOM 760 C CA . ILE A 1 98 ? 3.885 -5.078 1.548 1.00 92.19 98 ILE A CA 1
ATOM 761 C C . ILE A 1 98 ? 5.299 -4.554 1.289 1.00 92.19 98 ILE A C 1
ATOM 763 O O . ILE A 1 98 ? 5.605 -4.200 0.149 1.00 92.19 98 ILE A O 1
ATOM 767 N N . ILE A 1 99 ? 6.185 -4.544 2.293 1.00 92.38 99 ILE A N 1
ATOM 768 C CA . ILE A 1 99 ? 7.602 -4.206 2.084 1.00 92.38 99 ILE A CA 1
ATOM 769 C C . ILE A 1 99 ? 8.236 -5.173 1.086 1.00 92.38 99 ILE A C 1
ATOM 771 O O . ILE A 1 99 ? 8.818 -4.735 0.093 1.00 92.38 99 ILE A O 1
ATOM 775 N N . ALA A 1 100 ? 8.089 -6.479 1.324 1.00 92.50 100 ALA A N 1
ATOM 776 C CA . ALA A 1 100 ? 8.648 -7.505 0.452 1.00 92.50 100 ALA A CA 1
ATOM 777 C C . ALA A 1 100 ? 8.103 -7.384 -0.981 1.00 92.50 100 ALA A C 1
ATOM 779 O O . ALA A 1 100 ? 8.873 -7.413 -1.942 1.00 92.50 100 ALA A O 1
ATOM 780 N N . LEU A 1 101 ? 6.790 -7.166 -1.124 1.00 91.38 101 LEU A N 1
ATOM 781 C CA . LEU A 1 101 ? 6.143 -6.954 -2.417 1.00 91.38 101 LEU A CA 1
ATOM 782 C C . LEU A 1 101 ? 6.681 -5.699 -3.119 1.00 91.38 101 LEU A C 1
ATOM 784 O O . LEU A 1 101 ? 7.012 -5.744 -4.300 1.00 91.38 101 LEU A O 1
ATOM 788 N N . THR A 1 102 ? 6.810 -4.588 -2.394 1.00 90.31 102 THR A N 1
ATOM 789 C CA . THR A 1 102 ? 7.303 -3.318 -2.943 1.00 90.31 102 THR A CA 1
ATOM 790 C C . THR A 1 102 ? 8.731 -3.455 -3.459 1.00 90.31 102 THR A C 1
ATOM 792 O O . THR A 1 102 ? 9.027 -2.997 -4.560 1.00 90.31 102 THR A O 1
ATOM 795 N N . MET A 1 103 ? 9.608 -4.122 -2.702 1.00 88.00 103 MET A N 1
ATOM 796 C CA . MET A 1 103 ? 10.985 -4.385 -3.126 1.00 88.00 103 MET A CA 1
ATOM 797 C C . MET A 1 103 ? 11.036 -5.286 -4.363 1.00 88.00 103 MET A C 1
ATOM 799 O O . MET A 1 103 ? 11.741 -4.970 -5.320 1.00 88.00 103 MET A O 1
ATOM 803 N N . LEU A 1 104 ? 10.258 -6.374 -4.373 1.00 90.00 104 LEU A N 1
ATOM 804 C CA . LEU A 1 104 ? 10.199 -7.316 -5.492 1.00 90.00 104 LEU A CA 1
ATOM 805 C C . LEU A 1 104 ? 9.730 -6.631 -6.782 1.00 90.00 104 LEU A C 1
ATOM 807 O O . LEU A 1 104 ? 10.352 -6.777 -7.834 1.00 90.00 104 LEU A O 1
ATOM 811 N N . VAL A 1 105 ? 8.646 -5.861 -6.696 1.00 87.06 105 VAL A N 1
ATOM 812 C CA . VAL A 1 105 ? 8.077 -5.157 -7.848 1.00 87.06 105 VAL A CA 1
ATOM 813 C C . VAL A 1 105 ? 8.970 -4.001 -8.289 1.00 87.06 105 VAL A C 1
ATOM 815 O O . VAL A 1 105 ? 9.148 -3.808 -9.491 1.00 87.06 105 VAL A O 1
ATOM 818 N N . GLY A 1 106 ? 9.576 -3.261 -7.358 1.00 85.12 106 GLY A N 1
ATOM 819 C CA . GLY A 1 106 ? 10.548 -2.212 -7.675 1.00 85.12 106 GLY A CA 1
ATOM 820 C C . GLY A 1 106 ? 11.731 -2.759 -8.473 1.00 85.12 106 GLY A C 1
ATOM 821 O O . GLY A 1 106 ? 12.044 -2.237 -9.540 1.00 85.12 106 GLY A O 1
ATOM 822 N N . TYR A 1 107 ? 12.307 -3.874 -8.017 1.00 85.62 107 TYR A N 1
ATOM 823 C CA . TYR A 1 107 ? 13.392 -4.569 -8.709 1.00 85.62 107 TYR A CA 1
ATOM 824 C C . TYR A 1 107 ? 12.987 -5.084 -10.096 1.00 85.62 107 TYR A C 1
ATOM 826 O O . TYR A 1 107 ? 13.743 -4.947 -11.056 1.00 85.62 107 TYR A O 1
ATOM 834 N N . TYR A 1 108 ? 11.787 -5.657 -10.228 1.00 84.38 108 TYR A N 1
ATOM 835 C CA . TYR A 1 108 ? 11.280 -6.098 -11.528 1.00 84.38 108 TYR A CA 1
ATOM 836 C C . TYR A 1 108 ? 11.074 -4.921 -12.490 1.00 84.38 108 TYR A C 1
ATOM 838 O O . TYR A 1 108 ? 11.402 -5.018 -13.669 1.00 84.38 108 TYR A O 1
ATOM 846 N N . THR A 1 109 ? 10.568 -3.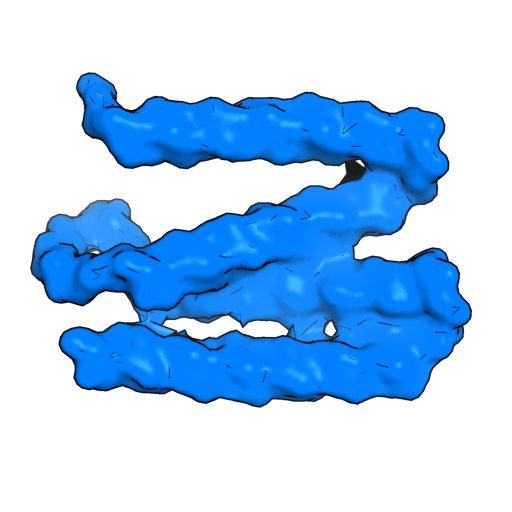797 -11.978 1.00 81.56 109 THR A N 1
ATOM 847 C CA . THR A 1 109 ? 10.314 -2.579 -12.760 1.00 81.56 109 THR A CA 1
ATOM 848 C C . THR A 1 109 ? 11.613 -1.923 -13.226 1.00 81.56 109 THR A C 1
ATOM 850 O O . THR A 1 109 ? 11.661 -1.400 -14.330 1.00 81.56 109 THR A O 1
ATOM 853 N N . GLU A 1 110 ? 12.677 -1.973 -12.421 1.00 77.31 110 GLU A N 1
ATOM 854 C CA . GLU A 1 110 ? 14.004 -1.468 -12.798 1.00 77.31 110 GLU A CA 1
ATOM 855 C C . GLU A 1 110 ? 14.683 -2.312 -13.889 1.00 77.31 110 GLU A C 1
ATOM 857 O O . GLU A 1 110 ? 15.473 -1.792 -14.673 1.00 77.31 110 GLU A O 1
ATOM 862 N N . ARG A 1 111 ? 14.373 -3.611 -13.957 1.00 74.44 111 ARG A N 1
ATOM 863 C CA . ARG A 1 111 ? 14.953 -4.547 -14.935 1.00 74.44 111 ARG A CA 1
ATOM 864 C C . ARG A 1 111 ? 14.191 -4.647 -16.257 1.00 74.44 111 ARG A C 1
ATOM 866 O O . ARG A 1 111 ? 14.636 -5.385 -17.137 1.00 74.44 111 ARG A O 1
ATOM 873 N N . LYS A 1 112 ? 13.048 -3.974 -16.366 1.00 65.25 112 LYS A N 1
ATOM 874 C CA . LYS A 1 112 ? 12.166 -3.973 -17.537 1.00 65.25 112 LYS A CA 1
ATOM 875 C C . LYS A 1 112 ? 12.541 -2.853 -18.502 1.00 65.25 112 LYS A C 1
ATOM 877 O O . LYS A 1 112 ? 12.515 -3.123 -19.721 1.00 65.25 112 LYS A O 1
#

pLDDT: mean 81.59, std 11.84, range [43.72, 94.38]

Secondary structure (DSSP, 8-state):
--HHHHHHHHHHHHHHHHHHHHTTTS-HHHHHHHHHHHHHHHHHHHHHHS------TTSPPHHHHHHHHHHHHHHHHHHHHHHHH--HHHHHHHHHHHHHHHHHHHHHHHT-